Protein AF-A0A2L0LPW2-F1 (afdb_monomer_lite)

Foldseek 3Di:
DFAKDWKDWLVVLVPDDLAWWKKFKWAFQDPVDDWGFDQDADPVPGGRDIPRTQTAAMDTDQDNRRGPSNQSVCLVVCNHQVVSSVCVVVVGGMIMMITHDNPHHVVVVVVLVVDDCRHNVSPPDNVVVVVVVVVVVVVVVVDDPVVVVVVVVVVVVPPDD

Structure (mmCIF, N/CA/C/O backbone):
data_AF-A0A2L0LPW2-F1
#
_entry.id   AF-A0A2L0LPW2-F1
#
loop_
_atom_site.group_PDB
_atom_site.id
_atom_site.type_symbol
_atom_site.label_atom_id
_atom_site.label_alt_id
_atom_site.label_comp_id
_atom_site.label_asym_id
_atom_site.label_entity_id
_atom_site.label_seq_id
_atom_site.pdbx_PDB_ins_code
_atom_site.Cartn_x
_atom_site.Cartn_y
_atom_site.Cartn_z
_atom_site.occupancy
_atom_site.B_iso_or_equiv
_atom_site.auth_seq_id
_atom_site.auth_comp_id
_atom_site.auth_asym_id
_atom_site.auth_atom_id
_atom_site.pdbx_PDB_model_num
ATOM 1 N N . MET A 1 1 ? 7.879 -16.880 -3.280 1.00 70.44 1 MET A N 1
ATOM 2 C CA . MET A 1 1 ? 6.710 -16.706 -2.389 1.00 70.44 1 MET A CA 1
ATOM 3 C C . MET A 1 1 ? 6.851 -15.370 -1.674 1.00 70.44 1 MET A C 1
ATOM 5 O O . MET A 1 1 ? 7.952 -15.057 -1.237 1.00 70.44 1 MET A O 1
ATOM 9 N N . ILE A 1 2 ? 5.792 -14.558 -1.634 1.00 82.94 2 ILE A N 1
ATOM 10 C CA . ILE A 1 2 ? 5.823 -13.230 -1.000 1.00 82.94 2 ILE A CA 1
ATOM 11 C C . ILE A 1 2 ? 5.775 -13.394 0.519 1.00 82.94 2 ILE A C 1
ATOM 13 O O . ILE A 1 2 ? 4.997 -14.202 1.017 1.00 82.94 2 ILE A O 1
ATOM 17 N N . THR A 1 3 ? 6.569 -12.603 1.239 1.00 89.00 3 THR A N 1
ATOM 18 C CA . THR A 1 3 ? 6.513 -12.502 2.702 1.00 89.00 3 THR A CA 1
ATOM 19 C C . THR A 1 3 ? 6.165 -11.072 3.084 1.00 89.00 3 THR A C 1
ATOM 21 O O . THR A 1 3 ? 6.923 -10.149 2.777 1.00 89.00 3 THR A O 1
ATOM 24 N N . TRP A 1 4 ? 5.026 -10.888 3.748 1.00 92.25 4 TRP A N 1
ATOM 25 C CA . TRP A 1 4 ? 4.559 -9.571 4.168 1.00 92.25 4 TRP A CA 1
ATOM 26 C C . TRP A 1 4 ? 5.167 -9.151 5.505 1.00 92.25 4 TRP A C 1
ATOM 28 O O . TRP A 1 4 ? 5.355 -9.958 6.418 1.00 92.25 4 TRP A O 1
ATOM 38 N N . THR A 1 5 ? 5.455 -7.857 5.635 1.00 95.12 5 THR A N 1
ATOM 39 C CA . THR A 1 5 ? 5.728 -7.247 6.937 1.00 95.12 5 THR A CA 1
ATOM 40 C C . THR A 1 5 ? 4.475 -7.276 7.811 1.00 95.12 5 THR A C 1
ATOM 42 O O . THR A 1 5 ? 3.370 -7.159 7.275 1.00 95.12 5 THR A O 1
ATOM 45 N N . PRO A 1 6 ? 4.621 -7.287 9.148 1.00 95.75 6 PRO A N 1
ATOM 46 C CA . PRO A 1 6 ? 3.503 -7.046 10.050 1.00 95.75 6 PRO A CA 1
ATOM 47 C C . PRO A 1 6 ? 2.736 -5.764 9.683 1.00 95.75 6 PRO A C 1
ATOM 49 O O . PRO A 1 6 ? 3.364 -4.786 9.259 1.00 95.75 6 PRO A O 1
ATOM 52 N N . PRO A 1 7 ? 1.403 -5.737 9.855 1.00 96.81 7 PRO A N 1
ATOM 53 C CA . PRO A 1 7 ? 0.603 -4.545 9.612 1.00 96.81 7 PRO A CA 1
ATOM 54 C C . PRO A 1 7 ? 1.039 -3.415 10.546 1.00 96.81 7 PRO A C 1
ATOM 56 O O . PRO A 1 7 ? 1.227 -3.610 11.747 1.00 96.81 7 PRO A O 1
ATOM 59 N N . GLN A 1 8 ? 1.205 -2.220 9.988 1.00 97.44 8 GLN A N 1
ATOM 60 C CA . GLN A 1 8 ? 1.598 -1.018 10.723 1.00 97.44 8 GLN A CA 1
ATOM 61 C C . GLN A 1 8 ? 0.636 0.127 10.399 1.00 97.44 8 GLN A C 1
ATOM 63 O O . GLN A 1 8 ? 0.183 0.222 9.258 1.00 97.44 8 GLN A O 1
ATOM 68 N N . PRO A 1 9 ? 0.325 1.031 11.342 1.00 97.31 9 PRO A N 1
ATOM 69 C CA . PRO A 1 9 ? -0.442 2.234 11.029 1.00 97.31 9 PRO A CA 1
ATOM 70 C C . PRO A 1 9 ? 0.222 3.046 9.909 1.00 97.31 9 PRO A C 1
ATOM 72 O O . PRO A 1 9 ? 1.444 3.190 9.886 1.00 97.31 9 PRO A O 1
ATOM 75 N N . LEU A 1 10 ? -0.555 3.647 9.003 1.00 97.44 10 LEU A N 1
ATOM 76 C CA . LEU A 1 10 ? -0.002 4.465 7.908 1.00 97.44 10 LEU A CA 1
ATOM 77 C C . LEU A 1 10 ? 0.816 5.667 8.417 1.00 97.44 10 LEU A C 1
ATOM 79 O O . LEU A 1 10 ? 1.761 6.115 7.766 1.00 97.44 10 LEU A O 1
ATOM 83 N N . THR A 1 11 ? 0.495 6.171 9.607 1.00 96.81 11 THR A N 1
ATOM 84 C CA . THR A 1 11 ? 1.265 7.213 10.303 1.00 96.81 11 THR A CA 1
ATOM 85 C C . THR A 1 11 ? 2.679 6.753 10.673 1.00 96.81 11 THR A C 1
ATOM 87 O O . THR A 1 11 ? 3.606 7.562 10.683 1.00 96.81 11 THR A O 1
ATOM 90 N N . ALA A 1 12 ? 2.883 5.449 10.864 1.00 97.38 12 ALA A N 1
ATOM 91 C CA . ALA A 1 12 ? 4.173 4.829 11.138 1.00 97.38 12 ALA A CA 1
ATOM 92 C C . ALA A 1 12 ? 4.986 4.527 9.863 1.00 97.38 12 ALA A C 1
ATOM 94 O O . ALA A 1 12 ? 5.907 3.724 9.899 1.00 97.38 12 ALA A O 1
ATOM 95 N N . TYR A 1 13 ? 4.711 5.186 8.727 1.00 96.81 13 TYR A N 1
ATOM 96 C CA . TYR A 1 13 ? 5.397 4.937 7.443 1.00 96.81 13 TYR A CA 1
ATOM 97 C C . TYR A 1 13 ? 6.936 4.961 7.505 1.00 96.81 13 TYR A C 1
ATOM 99 O O . TYR A 1 13 ? 7.600 4.408 6.630 1.00 96.81 13 TYR A O 1
ATOM 107 N N . HIS A 1 14 ? 7.518 5.640 8.494 1.00 96.81 14 HIS A N 1
ATOM 108 C CA . HIS A 1 14 ? 8.962 5.736 8.685 1.00 96.81 14 HIS A CA 1
ATOM 109 C C . HIS A 1 14 ? 9.610 4.395 9.071 1.00 96.81 14 HIS A C 1
ATOM 111 O O . HIS A 1 14 ? 10.810 4.238 8.844 1.00 96.81 14 HIS A O 1
ATOM 117 N N . THR A 1 15 ? 8.839 3.428 9.581 1.00 96.31 15 THR A N 1
ATOM 118 C CA . THR A 1 15 ? 9.317 2.077 9.920 1.00 96.31 15 THR A CA 1
ATOM 119 C C . THR A 1 15 ? 9.539 1.198 8.685 1.00 96.31 15 THR A C 1
ATOM 121 O O . THR A 1 15 ? 10.365 0.292 8.722 1.00 96.31 15 THR A O 1
ATOM 124 N N . ALA A 1 16 ? 8.882 1.494 7.556 1.00 96.06 16 ALA A N 1
ATOM 125 C CA . ALA A 1 16 ? 9.092 0.783 6.292 1.00 96.06 16 ALA A CA 1
ATOM 126 C C . ALA A 1 16 ? 10.521 0.980 5.763 1.00 96.06 16 ALA A C 1
ATOM 128 O O . ALA A 1 16 ? 11.131 2.007 6.038 1.00 96.06 16 ALA A O 1
ATOM 129 N N . PHE A 1 17 ? 11.068 0.083 4.944 1.00 94.12 17 PHE A N 1
ATOM 130 C CA . PHE A 1 17 ? 12.405 0.267 4.367 1.00 94.12 17 PHE A CA 1
ATOM 131 C C . PHE A 1 17 ? 12.404 1.169 3.122 1.00 94.12 17 PHE A C 1
ATOM 133 O O . PHE A 1 17 ? 11.435 1.248 2.358 1.00 94.12 17 PHE A O 1
ATOM 140 N N . ARG A 1 18 ? 13.529 1.863 2.897 1.00 93.62 18 ARG A N 1
ATOM 141 C CA . ARG A 1 18 ? 13.820 2.573 1.638 1.00 93.62 18 ARG A CA 1
ATOM 142 C C . ARG A 1 18 ? 14.357 1.580 0.608 1.00 93.62 18 ARG A C 1
ATOM 144 O O . ARG A 1 18 ? 15.522 1.621 0.245 1.00 93.62 18 ARG A O 1
ATOM 151 N N . GLN A 1 19 ? 13.513 0.643 0.202 1.00 91.31 19 GLN A N 1
ATOM 152 C CA . GLN A 1 19 ? 13.863 -0.397 -0.762 1.00 91.31 19 GLN A CA 1
ATOM 153 C C . GLN A 1 19 ? 12.782 -0.538 -1.828 1.00 91.31 19 GLN A C 1
ATOM 155 O O . GLN A 1 19 ? 11.650 -0.075 -1.636 1.00 91.31 19 GLN A O 1
ATOM 160 N N . LYS A 1 20 ? 13.141 -1.184 -2.943 1.00 89.06 20 LYS A N 1
ATOM 161 C CA . LYS A 1 20 ? 12.165 -1.612 -3.944 1.00 89.06 20 LYS A CA 1
ATOM 162 C C . LYS A 1 20 ? 11.214 -2.642 -3.344 1.00 89.06 20 LYS A C 1
ATOM 164 O O . LYS A 1 20 ? 11.597 -3.407 -2.457 1.00 89.06 20 LYS A O 1
ATOM 169 N N . GLY A 1 21 ? 9.982 -2.649 -3.829 1.00 89.81 21 GLY A N 1
ATOM 170 C CA . GLY A 1 21 ? 8.988 -3.603 -3.367 1.00 89.81 21 GLY A CA 1
ATOM 171 C C . GLY A 1 21 ? 7.561 -3.194 -3.683 1.00 89.81 21 GLY A C 1
ATOM 172 O O . GLY A 1 21 ? 7.309 -2.170 -4.328 1.00 89.81 21 GLY A O 1
ATOM 173 N N . VAL A 1 22 ? 6.641 -3.997 -3.168 1.00 89.69 22 VAL A N 1
ATOM 174 C CA . VAL A 1 22 ? 5.195 -3.788 -3.223 1.00 89.69 22 VAL A CA 1
ATOM 175 C C . VAL A 1 22 ? 4.682 -3.443 -1.832 1.00 89.69 22 VAL A C 1
ATOM 177 O O . VAL A 1 22 ? 5.213 -3.902 -0.819 1.00 89.69 22 VAL A O 1
ATOM 180 N N . TYR A 1 23 ? 3.658 -2.605 -1.768 1.00 92.75 23 TYR A N 1
ATOM 181 C CA . TYR A 1 23 ? 2.977 -2.275 -0.530 1.00 92.75 23 TYR A CA 1
ATOM 182 C C . TYR A 1 23 ? 1.474 -2.215 -0.740 1.00 92.75 23 TYR A C 1
ATOM 184 O O . TYR A 1 23 ? 0.987 -1.846 -1.810 1.00 92.75 23 TYR A O 1
ATOM 192 N N . ILE A 1 24 ? 0.745 -2.544 0.318 1.00 93.69 24 ILE A N 1
ATOM 193 C CA . ILE A 1 24 ? -0.709 -2.494 0.351 1.00 93.69 24 ILE A CA 1
ATOM 194 C C . ILE A 1 24 ? -1.120 -1.574 1.491 1.00 93.69 24 ILE A C 1
ATOM 196 O O . ILE A 1 24 ? -0.617 -1.704 2.604 1.00 93.69 24 ILE A O 1
ATOM 200 N N . ILE A 1 25 ? -2.029 -0.644 1.206 1.00 96.25 25 ILE A N 1
ATOM 201 C CA . ILE A 1 25 ? -2.729 0.174 2.194 1.00 96.25 25 ILE A CA 1
ATOM 202 C C . ILE A 1 25 ? -4.144 -0.377 2.326 1.00 96.25 25 ILE A C 1
ATOM 204 O O . ILE A 1 25 ? -4.845 -0.583 1.332 1.00 96.25 25 ILE A O 1
ATOM 208 N N . GLY A 1 26 ? -4.571 -0.597 3.560 1.00 95.25 26 GLY A N 1
ATOM 209 C CA . GLY A 1 26 ? -5.878 -1.149 3.872 1.00 95.25 26 GLY A CA 1
ATOM 210 C C . GLY A 1 26 ? -6.429 -0.631 5.188 1.00 95.25 26 GLY A C 1
ATOM 211 O O . GLY A 1 26 ? -5.839 0.229 5.844 1.00 95.25 26 GLY A O 1
ATOM 212 N N . GLY A 1 27 ? -7.584 -1.162 5.557 1.00 95.19 27 GLY A N 1
ATOM 213 C CA . GLY A 1 27 ? -8.256 -0.882 6.818 1.00 95.19 27 GLY A CA 1
ATOM 214 C C . GLY A 1 27 ? -8.733 -2.164 7.479 1.00 95.19 27 GLY A C 1
ATOM 215 O O . GLY A 1 27 ? -8.328 -3.265 7.110 1.00 95.19 27 GLY A O 1
ATOM 216 N N . ARG A 1 28 ? -9.618 -2.010 8.457 1.00 93.81 28 ARG A N 1
ATOM 217 C CA . ARG A 1 28 ? -10.275 -3.138 9.120 1.00 93.81 28 ARG A CA 1
ATOM 218 C C . ARG A 1 28 ? -11.410 -3.671 8.252 1.00 93.81 28 ARG A C 1
ATOM 220 O O . ARG A 1 28 ? -12.187 -2.879 7.719 1.00 93.81 28 ARG A O 1
ATOM 227 N N . TYR A 1 29 ? -11.522 -4.991 8.138 1.00 87.94 29 TYR A N 1
ATOM 228 C CA . TYR A 1 29 ? -12.709 -5.621 7.557 1.00 87.94 29 TYR A CA 1
ATOM 229 C C . TYR A 1 29 ? -13.897 -5.525 8.529 1.00 87.94 29 TYR A C 1
ATOM 231 O O . TYR A 1 29 ? -14.957 -5.019 8.171 1.00 87.94 29 TYR A O 1
ATOM 239 N N . ASN A 1 30 ? -13.677 -5.922 9.783 1.00 90.69 30 ASN A N 1
ATOM 240 C CA . ASN A 1 30 ? -14.577 -5.767 10.918 1.00 90.69 30 ASN A CA 1
ATOM 241 C C . ASN A 1 30 ? -14.034 -4.679 11.860 1.00 90.69 30 ASN A C 1
ATOM 243 O O . ASN A 1 30 ? -12.936 -4.806 12.409 1.00 90.69 30 ASN A O 1
ATOM 247 N N . LEU A 1 31 ? -14.813 -3.611 12.060 1.00 88.31 31 LEU A N 1
ATOM 248 C CA . LEU A 1 31 ? -14.421 -2.442 12.857 1.00 88.31 31 LEU A CA 1
ATOM 249 C C . LEU A 1 31 ? -14.163 -2.767 14.338 1.00 88.31 31 LEU A C 1
ATOM 251 O O . LEU A 1 31 ? -13.360 -2.075 14.970 1.00 88.31 31 LEU A O 1
ATOM 255 N N . ASN A 1 32 ? -14.786 -3.832 14.851 1.00 91.69 32 ASN A N 1
ATOM 256 C CA . ASN A 1 32 ? -14.688 -4.267 16.247 1.00 91.69 32 ASN A CA 1
ATOM 257 C C . ASN A 1 32 ? -13.434 -5.102 16.536 1.00 91.69 32 ASN A C 1
ATOM 259 O O . ASN A 1 32 ? -13.126 -5.362 17.695 1.00 91.69 32 ASN A O 1
ATOM 263 N N . LEU A 1 33 ? -12.713 -5.529 15.498 1.00 90.94 33 LEU A N 1
ATOM 264 C CA . LEU A 1 33 ? -11.496 -6.321 15.628 1.00 90.94 33 LEU A CA 1
ATOM 265 C C . LEU A 1 33 ? -10.271 -5.482 15.245 1.00 90.94 33 LEU A C 1
ATOM 267 O O . LEU A 1 33 ? -10.335 -4.574 14.410 1.00 90.94 33 LEU A O 1
ATOM 271 N N . SER A 1 34 ? -9.130 -5.793 15.851 1.00 91.88 34 SER A N 1
ATOM 272 C CA . SER A 1 34 ? -7.842 -5.217 15.455 1.00 91.88 34 SER A CA 1
ATOM 273 C C . SER A 1 34 ? -7.319 -5.889 14.187 1.00 91.88 34 SER A C 1
ATOM 275 O O . SER A 1 34 ? -7.719 -7.001 13.861 1.00 91.88 34 SER A O 1
ATOM 277 N N . VAL A 1 35 ? -6.436 -5.201 13.462 1.00 93.50 35 VAL A N 1
ATOM 278 C CA . VAL A 1 35 ? -5.631 -5.834 12.410 1.00 93.50 35 VAL A CA 1
ATOM 279 C C . VAL A 1 35 ? -4.417 -6.452 13.093 1.00 93.50 35 VAL A C 1
ATOM 281 O O . VAL A 1 35 ? -3.677 -5.732 13.767 1.00 93.50 35 VAL A O 1
ATOM 284 N N . THR A 1 36 ? -4.216 -7.757 12.938 1.00 93.25 36 THR A N 1
ATOM 285 C CA . THR A 1 36 ? -3.104 -8.490 13.560 1.00 93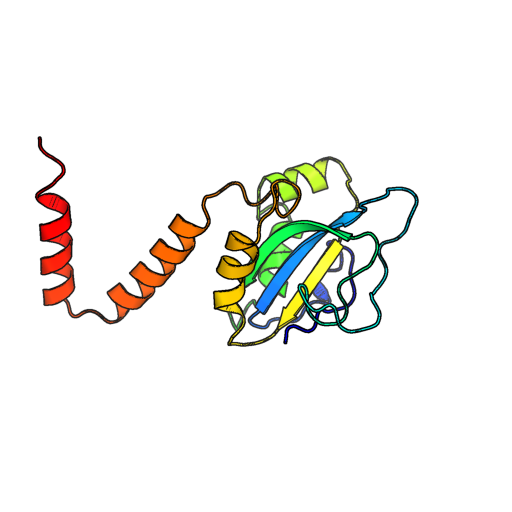.25 36 THR A CA 1
ATOM 286 C C . THR A 1 36 ? -2.196 -9.106 12.501 1.00 93.25 36 THR A C 1
ATOM 288 O O . THR A 1 36 ? -2.648 -9.371 11.386 1.00 93.25 36 THR A O 1
ATOM 291 N N . PRO A 1 37 ? -0.901 -9.308 12.802 1.00 90.69 37 PRO A N 1
ATOM 292 C CA . PRO A 1 37 ? -0.043 -10.111 11.941 1.00 90.69 37 PRO A CA 1
ATOM 293 C C . PRO A 1 37 ? -0.660 -11.502 11.776 1.00 90.69 37 PRO A C 1
ATOM 295 O O . PRO A 1 37 ? -1.051 -12.102 12.775 1.00 90.69 37 PRO A O 1
ATOM 298 N N . GLY A 1 38 ? -0.745 -11.997 10.544 1.00 85.88 38 GLY A N 1
ATOM 299 C CA . GLY A 1 38 ? -1.095 -13.395 10.321 1.00 85.88 38 GLY A CA 1
ATOM 300 C C . GLY A 1 38 ? 0.102 -14.292 10.605 1.00 85.88 38 GLY A C 1
ATOM 301 O O . GLY A 1 38 ? 1.255 -13.873 10.454 1.00 85.88 38 GLY A O 1
ATOM 302 N N . PHE A 1 39 ? -0.175 -15.533 10.988 1.00 81.06 39 PHE A N 1
ATOM 303 C CA . PHE A 1 39 ? 0.840 -16.548 11.243 1.00 81.06 39 PHE A CA 1
ATOM 304 C C . PHE A 1 39 ? 0.643 -17.704 10.267 1.00 81.06 39 PHE A C 1
ATOM 306 O O . PHE A 1 39 ? -0.351 -18.420 10.344 1.00 81.06 39 PHE A O 1
ATOM 313 N N . GLY A 1 40 ? 1.594 -17.872 9.348 1.00 77.88 40 GLY A N 1
ATOM 314 C CA . GLY A 1 40 ? 1.615 -18.994 8.414 1.00 77.88 40 GLY A CA 1
ATOM 315 C C . GLY A 1 40 ? 1.594 -18.599 6.943 1.00 77.88 40 GLY A C 1
ATOM 316 O O . GLY A 1 40 ? 1.671 -17.421 6.570 1.00 77.88 40 GLY A O 1
ATOM 317 N N . ASP A 1 41 ? 1.518 -19.638 6.121 1.00 78.38 41 ASP A N 1
ATOM 318 C CA . ASP A 1 41 ? 1.527 -19.550 4.670 1.00 78.38 41 ASP A CA 1
ATOM 319 C C . ASP A 1 41 ? 0.076 -19.505 4.176 1.00 78.38 41 ASP A C 1
ATOM 321 O O . ASP A 1 41 ? -0.760 -20.312 4.578 1.00 78.38 41 ASP A O 1
ATOM 325 N N . ASN A 1 42 ? -0.233 -18.534 3.319 1.00 76.44 42 ASN A N 1
ATOM 326 C CA . ASN A 1 42 ? -1.475 -18.495 2.562 1.00 76.44 42 ASN A CA 1
ATOM 327 C C . ASN A 1 42 ? -1.149 -18.795 1.098 1.00 76.44 42 ASN A C 1
ATOM 329 O O . ASN A 1 42 ? -0.381 -18.056 0.478 1.00 76.44 42 ASN A O 1
ATOM 333 N N . ASP A 1 43 ? -1.750 -19.845 0.541 1.00 69.50 43 ASP A N 1
ATOM 334 C CA . ASP A 1 43 ? -1.443 -20.319 -0.816 1.00 69.50 43 ASP A CA 1
ATOM 335 C C . ASP A 1 43 ? -1.683 -19.260 -1.903 1.00 69.50 43 ASP A C 1
ATOM 337 O O . ASP A 1 43 ? -1.016 -19.261 -2.937 1.00 69.50 43 ASP A O 1
ATOM 341 N N . TYR A 1 44 ? -2.591 -18.314 -1.656 1.00 68.31 44 TYR A N 1
ATOM 342 C CA . TYR A 1 44 ? -2.943 -17.257 -2.604 1.00 68.31 44 TYR A CA 1
ATOM 343 C C . TYR A 1 44 ? -2.221 -15.937 -2.328 1.00 68.31 44 TYR A C 1
ATOM 345 O O . TYR A 1 44 ? -1.900 -15.193 -3.253 1.00 68.31 44 TYR A O 1
ATOM 353 N N . LEU A 1 45 ? -1.984 -15.617 -1.055 1.00 76.50 45 LEU A N 1
ATOM 354 C CA . LEU A 1 45 ? -1.539 -14.288 -0.624 1.00 76.50 45 LEU A CA 1
ATOM 355 C C . LEU A 1 45 ? -0.089 -14.265 -0.129 1.00 76.50 45 LEU A C 1
ATOM 357 O O . LEU A 1 45 ? 0.474 -13.186 0.047 1.00 76.50 45 LEU A O 1
ATOM 361 N N . GLY A 1 46 ? 0.542 -15.424 0.050 1.00 82.31 46 GLY A N 1
ATOM 362 C CA . GLY A 1 46 ? 1.891 -15.561 0.588 1.00 82.31 46 GLY A CA 1
ATOM 363 C C . GLY A 1 46 ? 1.926 -15.632 2.115 1.00 82.31 46 GLY A C 1
ATOM 364 O O . GLY A 1 46 ? 0.924 -15.884 2.780 1.00 82.31 46 GLY A O 1
ATOM 365 N N . ARG A 1 47 ? 3.110 -15.430 2.689 1.00 88.06 47 ARG A N 1
ATOM 366 C CA . ARG A 1 47 ? 3.349 -15.577 4.128 1.00 88.06 47 ARG A CA 1
ATOM 367 C C . ARG A 1 47 ? 2.956 -14.333 4.903 1.00 88.06 47 ARG A C 1
ATOM 369 O O . ARG A 1 47 ? 3.242 -13.216 4.464 1.00 88.06 47 ARG A O 1
ATOM 376 N N . ASN A 1 48 ? 2.416 -14.540 6.101 1.00 91.31 48 ASN A N 1
ATOM 377 C CA . ASN A 1 48 ? 2.092 -13.490 7.072 1.00 91.31 48 ASN A CA 1
ATOM 378 C C . ASN A 1 48 ? 1.051 -12.474 6.574 1.00 91.31 48 ASN A C 1
ATOM 380 O O . ASN A 1 48 ? 1.098 -11.297 6.944 1.00 91.31 48 ASN A O 1
ATOM 384 N N . TRP A 1 49 ? 0.118 -12.901 5.717 1.00 89.94 49 TRP A N 1
ATOM 385 C CA . TRP A 1 49 ? -1.005 -12.044 5.341 1.00 89.94 49 TRP A CA 1
ATOM 386 C C . TRP A 1 49 ? -1.817 -11.659 6.593 1.00 89.94 49 TRP A C 1
ATOM 388 O O . TRP A 1 49 ? -2.166 -12.556 7.354 1.00 89.94 49 TRP A O 1
ATOM 398 N N . PRO A 1 50 ? -2.122 -10.372 6.845 1.00 92.06 50 PRO A N 1
ATOM 399 C CA . PRO A 1 50 ? -2.746 -9.972 8.104 1.00 92.06 50 PRO A CA 1
ATOM 400 C C . PRO A 1 50 ? -4.206 -10.412 8.247 1.00 92.06 50 PRO A C 1
ATOM 402 O O . PRO A 1 50 ? -4.985 -10.357 7.291 1.00 92.06 50 PRO A O 1
ATOM 405 N N . ASP A 1 51 ? -4.604 -10.714 9.480 1.00 91.38 51 ASP A N 1
ATOM 406 C CA . ASP A 1 51 ? -6.000 -10.981 9.820 1.00 91.38 51 ASP A CA 1
ATOM 407 C C . ASP A 1 51 ? -6.803 -9.682 9.924 1.00 91.38 51 ASP A C 1
ATOM 409 O O . ASP A 1 51 ? -6.287 -8.615 10.278 1.00 91.38 51 ASP A O 1
ATOM 413 N N . ASN A 1 52 ? -8.103 -9.774 9.625 1.00 93.00 52 ASN A N 1
ATOM 414 C CA . ASN A 1 52 ? -9.042 -8.648 9.652 1.00 93.00 52 ASN A CA 1
ATOM 415 C C . ASN A 1 52 ? -8.609 -7.443 8.781 1.00 93.00 52 ASN A C 1
ATOM 417 O O . ASN A 1 52 ? -9.026 -6.302 9.003 1.00 93.00 52 ASN A O 1
ATOM 421 N N . PHE A 1 53 ? -7.781 -7.681 7.765 1.00 92.12 53 PHE A N 1
ATOM 422 C CA . PHE A 1 53 ? -7.253 -6.645 6.888 1.00 92.12 53 PHE A CA 1
ATOM 423 C C . PHE A 1 53 ? -8.020 -6.578 5.571 1.00 92.12 53 PHE A C 1
ATOM 425 O O . PHE A 1 53 ? -8.062 -7.534 4.798 1.00 92.12 53 PHE A O 1
ATOM 432 N N . LYS A 1 54 ? -8.610 -5.414 5.297 1.00 92.12 54 LYS A N 1
ATOM 433 C CA . LYS A 1 54 ? -9.297 -5.117 4.041 1.00 92.12 54 LYS A CA 1
ATOM 434 C C . LYS A 1 54 ? -8.380 -4.287 3.135 1.00 92.12 54 LYS A C 1
ATOM 436 O O . LYS A 1 54 ? -8.153 -3.113 3.444 1.00 92.12 54 LYS A O 1
ATOM 441 N N . PRO A 1 55 ? -7.861 -4.847 2.028 1.00 91.19 55 PRO A N 1
ATOM 442 C CA . PRO A 1 55 ? -6.956 -4.126 1.141 1.00 91.19 55 PRO A CA 1
ATOM 443 C C . PRO A 1 55 ? -7.720 -3.097 0.294 1.00 91.19 55 PRO A C 1
ATOM 445 O O . PRO A 1 55 ? -8.651 -3.439 -0.435 1.00 91.19 55 PRO A O 1
ATOM 448 N N . TYR A 1 56 ? -7.308 -1.830 0.360 1.00 91.00 56 TYR A N 1
ATOM 449 C CA . TYR A 1 56 ? -7.914 -0.741 -0.417 1.00 91.00 56 TYR A CA 1
ATOM 450 C C . TYR A 1 56 ? -7.073 -0.340 -1.612 1.00 91.00 56 TYR A C 1
ATOM 452 O O . TYR A 1 56 ? -7.619 -0.043 -2.671 1.00 91.00 56 TYR A O 1
ATOM 460 N N . TYR A 1 57 ? -5.755 -0.317 -1.434 1.00 90.44 57 TYR A N 1
ATOM 461 C CA . TYR A 1 57 ? -4.826 0.163 -2.437 1.00 90.44 57 TYR A CA 1
ATOM 462 C C . TYR A 1 57 ? -3.557 -0.677 -2.454 1.00 90.44 57 TYR A C 1
ATOM 464 O O . TYR A 1 57 ? -2.969 -0.906 -1.402 1.00 90.44 57 TYR A O 1
ATOM 472 N N . VAL A 1 58 ? -3.096 -1.058 -3.638 1.00 89.75 58 VAL A N 1
ATOM 473 C CA . VAL A 1 58 ? -1.760 -1.624 -3.857 1.00 89.75 58 VAL A CA 1
ATOM 474 C C . VAL A 1 58 ? -0.923 -0.656 -4.682 1.00 89.75 58 VAL A C 1
ATOM 476 O O . VAL A 1 58 ? -1.432 0.055 -5.554 1.00 89.75 58 VAL A O 1
ATOM 479 N N . GLY A 1 59 ? 0.366 -0.585 -4.372 1.00 88.19 59 GLY A N 1
ATOM 480 C CA . GLY A 1 59 ? 1.327 0.142 -5.181 1.00 88.19 59 GLY A CA 1
ATOM 481 C C . GLY A 1 59 ? 2.720 -0.45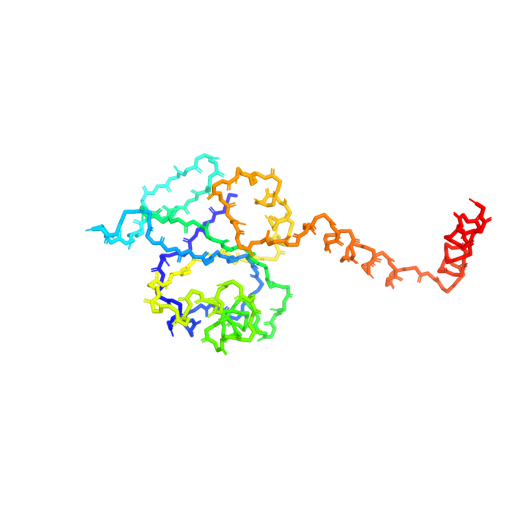7 -5.088 1.00 88.19 59 GLY A C 1
ATOM 482 O O . GLY A 1 59 ? 3.044 -1.159 -4.132 1.00 88.19 59 GLY A O 1
ATOM 483 N N . ILE A 1 60 ? 3.573 -0.120 -6.051 1.00 88.12 60 ILE A N 1
ATOM 484 C CA . ILE A 1 60 ? 5.000 -0.464 -5.996 1.00 88.12 60 ILE A CA 1
ATOM 485 C C . ILE A 1 60 ? 5.905 0.754 -5.839 1.00 88.12 60 ILE A C 1
ATOM 487 O O . ILE A 1 60 ? 5.519 1.913 -6.042 1.00 88.12 60 ILE A O 1
ATOM 491 N N . SER A 1 61 ? 7.156 0.468 -5.496 1.00 87.25 61 SER A N 1
ATOM 492 C CA . SER A 1 61 ? 8.280 1.373 -5.681 1.00 87.25 61 SER A CA 1
ATOM 493 C C . SER A 1 61 ? 9.427 0.639 -6.363 1.00 87.25 61 SER A C 1
ATOM 495 O O . SER A 1 61 ? 9.915 -0.361 -5.847 1.00 87.25 61 SER A O 1
ATOM 497 N N . GLU A 1 62 ? 9.897 1.175 -7.487 1.00 84.12 62 GLU A N 1
ATOM 498 C CA . GLU A 1 62 ? 11.118 0.718 -8.169 1.00 84.12 62 GLU A CA 1
ATOM 499 C C . GLU A 1 62 ? 12.349 1.561 -7.768 1.00 84.12 62 GLU A C 1
ATOM 501 O O . GLU A 1 62 ? 13.470 1.294 -8.195 1.00 84.12 62 GLU A O 1
ATOM 506 N N . SER A 1 63 ? 12.165 2.585 -6.926 1.00 82.38 63 SER A N 1
ATOM 507 C CA . SER A 1 63 ? 13.227 3.506 -6.506 1.00 82.38 63 SER A CA 1
ATOM 508 C C . SER A 1 63 ? 14.077 2.911 -5.383 1.00 82.38 63 SER A C 1
ATOM 510 O O . SER A 1 63 ? 13.556 2.614 -4.313 1.00 82.38 63 SER A O 1
ATOM 512 N N . LEU A 1 64 ? 15.397 2.829 -5.575 1.00 78.19 64 LEU A N 1
ATOM 513 C CA . LEU A 1 64 ? 16.337 2.443 -4.510 1.00 78.19 64 LEU A CA 1
ATOM 514 C C . LEU A 1 64 ? 16.558 3.559 -3.478 1.00 78.19 64 LEU A C 1
ATOM 516 O O . LEU A 1 64 ? 16.784 3.279 -2.309 1.00 78.19 64 LEU A O 1
ATOM 520 N N . SER A 1 65 ? 16.470 4.827 -3.890 1.00 84.56 65 SER A N 1
ATOM 521 C CA . SER A 1 65 ? 16.744 5.968 -3.008 1.00 84.56 65 SER A CA 1
ATOM 522 C C . SER A 1 65 ? 15.601 6.250 -2.031 1.00 84.56 65 SER A C 1
ATOM 524 O O . SER A 1 65 ? 15.818 6.475 -0.840 1.00 84.56 65 SER A O 1
ATOM 526 N N . SER A 1 66 ? 14.362 6.242 -2.527 1.00 88.62 66 SER A N 1
ATOM 527 C CA . SER A 1 66 ? 13.174 6.551 -1.726 1.00 88.62 66 SER A CA 1
ATOM 528 C C . SER A 1 66 ? 12.414 5.298 -1.288 1.00 88.62 66 SER A C 1
ATOM 530 O O . SER A 1 66 ? 11.899 5.255 -0.166 1.00 88.62 66 SER A O 1
ATOM 532 N N . GLY A 1 67 ? 12.374 4.272 -2.141 1.00 90.81 67 GLY A N 1
ATOM 533 C CA . GLY A 1 67 ? 11.733 2.992 -1.870 1.00 90.81 67 GLY A CA 1
ATOM 534 C C . GLY A 1 67 ? 10.249 3.070 -1.540 1.00 90.81 67 GLY A C 1
ATOM 535 O O . GLY A 1 67 ? 9.568 4.074 -1.781 1.00 90.81 67 GLY A O 1
ATOM 536 N N . VAL A 1 68 ? 9.741 1.973 -0.991 1.00 93.94 68 VAL A N 1
ATOM 537 C CA . VAL A 1 68 ? 8.380 1.859 -0.460 1.00 93.94 68 VAL A CA 1
ATOM 538 C C . VAL A 1 68 ? 8.121 2.927 0.608 1.00 93.94 68 VAL A C 1
ATOM 540 O O . VAL A 1 68 ?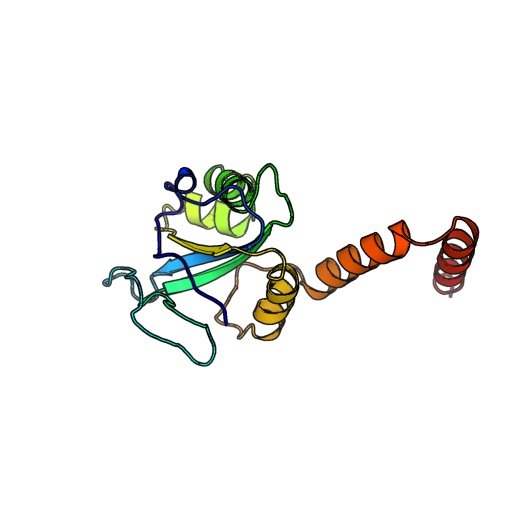 7.097 3.609 0.542 1.00 93.94 68 VAL A O 1
ATOM 543 N N . ARG A 1 69 ? 9.075 3.180 1.522 1.00 96.56 69 ARG A N 1
ATOM 544 C CA . ARG A 1 69 ? 8.973 4.256 2.531 1.00 96.56 69 ARG A CA 1
ATOM 545 C C . ARG A 1 69 ? 8.612 5.608 1.909 1.00 96.56 69 ARG A C 1
ATOM 547 O O . ARG A 1 69 ? 7.736 6.307 2.416 1.00 96.56 69 ARG A O 1
ATOM 554 N N . GLY A 1 70 ? 9.270 5.993 0.814 1.00 95.62 70 GLY A N 1
ATOM 555 C CA . GLY A 1 70 ? 9.010 7.260 0.128 1.00 95.62 70 GLY A CA 1
ATOM 556 C C . GLY A 1 70 ? 7.593 7.349 -0.439 1.00 95.62 70 GLY A C 1
ATOM 557 O O . GLY A 1 70 ? 6.946 8.393 -0.338 1.00 95.62 70 GLY A O 1
ATOM 558 N N . ARG A 1 71 ? 7.075 6.243 -0.983 1.00 94.75 71 ARG A N 1
ATOM 559 C CA . ARG A 1 71 ? 5.698 6.160 -1.488 1.00 94.75 71 ARG A CA 1
ATOM 560 C C . ARG A 1 71 ? 4.680 6.256 -0.355 1.00 94.75 71 ARG A C 1
ATOM 562 O O . ARG A 1 71 ? 3.762 7.069 -0.443 1.00 94.75 71 ARG A O 1
ATOM 569 N N . LEU A 1 72 ? 4.881 5.505 0.727 1.00 97.31 72 LEU A N 1
ATOM 570 C CA . LEU A 1 72 ? 4.036 5.564 1.923 1.00 97.31 72 LEU A CA 1
ATOM 571 C C . LEU A 1 72 ? 4.034 6.967 2.546 1.00 97.31 72 LEU A C 1
ATOM 573 O O . LEU A 1 72 ? 2.975 7.476 2.895 1.00 97.31 72 LEU A O 1
ATOM 577 N N . SER A 1 73 ? 5.188 7.641 2.586 1.00 97.25 73 SER A N 1
ATOM 578 C CA . SER A 1 73 ? 5.297 9.029 3.054 1.00 97.25 73 SER A CA 1
ATOM 579 C C . SER A 1 73 ? 4.459 10.011 2.223 1.00 97.25 73 SER A C 1
ATOM 581 O O . SER A 1 73 ? 3.869 10.945 2.764 1.00 97.25 73 SER A O 1
ATOM 583 N N . ARG A 1 74 ? 4.360 9.815 0.900 1.00 96.19 74 ARG A N 1
ATOM 584 C CA . ARG A 1 74 ? 3.476 10.641 0.058 1.00 96.19 74 ARG A CA 1
ATOM 585 C C . ARG A 1 74 ? 2.007 10.407 0.390 1.00 96.19 74 ARG A C 1
ATOM 587 O O . ARG A 1 74 ? 1.256 11.375 0.470 1.00 96.19 74 ARG A O 1
ATOM 594 N N . HIS A 1 75 ? 1.610 9.150 0.592 1.00 96.44 75 HIS A N 1
ATOM 595 C CA . HIS A 1 75 ? 0.241 8.799 0.985 1.00 96.44 75 HIS A CA 1
ATOM 596 C C . HIS A 1 75 ? -0.118 9.365 2.358 1.00 96.44 75 HIS A C 1
ATOM 598 O O . HIS A 1 75 ? -1.151 10.015 2.474 1.00 96.44 75 HIS A O 1
ATOM 604 N N . SER A 1 76 ? 0.752 9.223 3.364 1.00 95.62 76 SER A N 1
ATOM 605 C CA . SER A 1 76 ? 0.503 9.760 4.711 1.00 95.62 76 SER A CA 1
ATOM 606 C C . SER A 1 76 ? 0.357 11.286 4.725 1.00 95.62 76 SER A C 1
ATOM 608 O O . SER A 1 76 ? -0.435 11.824 5.492 1.00 95.62 76 SER A O 1
ATOM 610 N N . ARG A 1 77 ? 1.044 11.992 3.817 1.00 94.88 77 ARG A N 1
ATOM 611 C CA . ARG A 1 77 ? 0.910 13.446 3.603 1.00 94.88 77 ARG A CA 1
ATOM 612 C C . ARG A 1 77 ? -0.235 13.834 2.661 1.00 94.88 77 ARG A C 1
ATOM 614 O O . ARG A 1 77 ? -0.282 14.975 2.214 1.00 94.88 77 ARG A O 1
ATOM 621 N N . GLN A 1 78 ? -1.113 12.896 2.301 1.00 94.81 78 GLN A N 1
ATOM 622 C CA . GLN A 1 78 ? -2.236 13.095 1.376 1.00 94.81 78 GLN A CA 1
ATOM 623 C C . GLN A 1 78 ? -1.834 13.561 -0.042 1.00 94.81 78 GLN A C 1
ATOM 625 O O . GLN A 1 78 ? -2.668 14.070 -0.790 1.00 94.81 78 GLN A O 1
ATOM 630 N N . ARG A 1 79 ? -0.571 13.360 -0.443 1.00 93.06 79 ARG A N 1
ATOM 631 C CA . ARG A 1 79 ? -0.026 13.685 -1.780 1.00 93.06 79 ARG A CA 1
ATOM 632 C C . ARG A 1 79 ? 0.055 12.461 -2.705 1.00 93.06 79 ARG A C 1
ATOM 634 O O . ARG A 1 79 ? 0.715 12.508 -3.741 1.00 93.06 79 ARG A O 1
ATOM 641 N N . GLY A 1 80 ? -0.518 11.336 -2.278 1.00 89.25 80 GLY A N 1
ATOM 642 C CA . GLY A 1 80 ? -0.515 10.062 -2.992 1.00 89.25 80 GLY A CA 1
ATOM 643 C C . GLY A 1 80 ? -1.806 9.821 -3.778 1.00 89.25 80 GLY A C 1
ATOM 644 O O . GLY A 1 80 ? -2.219 10.640 -4.593 1.00 89.25 80 GLY A O 1
ATOM 645 N N . ASN A 1 81 ? -2.432 8.666 -3.556 1.00 91.06 81 ASN A N 1
ATOM 646 C CA . ASN A 1 81 ? -3.701 8.298 -4.182 1.00 91.06 81 ASN A CA 1
ATOM 647 C C . ASN A 1 81 ? -4.841 9.122 -3.558 1.00 91.06 81 ASN A C 1
ATOM 649 O O . ASN A 1 81 ? -4.955 9.199 -2.337 1.00 91.06 81 ASN A O 1
ATOM 653 N N . MET A 1 82 ? -5.703 9.708 -4.395 1.00 91.00 82 MET A N 1
ATOM 654 C CA . MET A 1 82 ? -6.787 10.586 -3.939 1.00 91.00 82 MET A CA 1
ATOM 655 C C . MET A 1 82 ? -7.799 9.891 -3.019 1.00 91.00 82 MET A C 1
ATOM 657 O O . MET A 1 82 ? -8.288 10.524 -2.089 1.00 91.00 82 MET A O 1
ATOM 661 N N . LYS A 1 83 ? -8.115 8.609 -3.237 1.00 92.38 83 LYS A N 1
ATOM 662 C CA . LYS A 1 83 ? -9.028 7.847 -2.370 1.00 92.38 83 LYS A CA 1
ATOM 663 C C . LYS A 1 83 ? -8.410 7.575 -1.009 1.00 92.38 83 LYS A C 1
ATOM 665 O O . LYS A 1 83 ? -9.072 7.791 -0.001 1.00 92.38 83 LYS A O 1
ATOM 670 N N . ILE A 1 84 ? -7.123 7.234 -0.967 1.00 94.62 84 ILE A N 1
ATOM 671 C CA . ILE A 1 84 ? -6.389 7.140 0.300 1.00 94.62 84 ILE A CA 1
ATOM 672 C C . ILE A 1 84 ? -6.402 8.491 1.022 1.00 94.62 84 ILE A C 1
ATOM 674 O O . ILE A 1 84 ? -6.729 8.544 2.205 1.00 94.62 84 ILE A O 1
ATOM 678 N N . SER A 1 85 ? -6.168 9.600 0.314 1.00 95.31 85 SER A N 1
ATOM 679 C CA . SER A 1 85 ? -6.300 10.942 0.895 1.00 95.31 85 SER A CA 1
ATOM 680 C C . SER A 1 85 ? -7.710 11.218 1.436 1.00 95.31 85 SER A C 1
ATOM 682 O O . SER A 1 85 ? -7.841 11.803 2.509 1.00 95.31 85 SER A O 1
ATOM 684 N N . GLN A 1 86 ? -8.769 10.786 0.741 1.00 94.69 86 GLN A N 1
ATOM 685 C CA . GLN A 1 86 ? -10.154 10.909 1.214 1.00 94.69 86 GLN A CA 1
ATOM 686 C C . GLN A 1 86 ? -10.394 10.109 2.501 1.00 94.69 86 GLN A C 1
ATOM 688 O O . GLN A 1 86 ? -10.999 10.645 3.425 1.00 94.69 86 GLN A O 1
ATOM 693 N N . ARG A 1 87 ? -9.890 8.874 2.597 1.00 95.25 87 ARG A N 1
ATOM 694 C CA . ARG A 1 87 ? -9.998 8.049 3.814 1.00 95.25 87 ARG A CA 1
ATOM 695 C C . ARG A 1 87 ? -9.275 8.673 5.003 1.00 95.25 87 ARG A C 1
ATOM 697 O O . ARG A 1 87 ? -9.838 8.731 6.091 1.00 95.25 87 ARG A O 1
ATOM 704 N N . ILE A 1 88 ? -8.075 9.221 4.784 1.00 95.88 88 ILE A N 1
ATOM 705 C CA . ILE A 1 88 ? -7.336 9.949 5.830 1.00 95.88 88 ILE A CA 1
ATOM 706 C C . ILE A 1 88 ? -8.164 11.139 6.333 1.00 95.88 88 ILE A C 1
ATOM 708 O O . ILE A 1 88 ? -8.282 11.331 7.537 1.00 95.88 88 ILE A O 1
ATOM 712 N N . ARG A 1 89 ? -8.783 11.919 5.435 1.00 95.50 89 ARG A N 1
ATOM 713 C CA . ARG A 1 89 ? -9.634 13.065 5.820 1.00 95.50 89 ARG A CA 1
ATOM 714 C C . ARG A 1 89 ? -10.897 12.660 6.582 1.00 95.50 89 ARG A C 1
ATOM 716 O O . ARG A 1 89 ? -11.414 13.464 7.345 1.00 95.50 89 ARG A O 1
ATOM 723 N N . LYS A 1 90 ? -11.381 11.432 6.388 1.00 95.56 90 LYS A N 1
ATOM 724 C CA . LYS A 1 90 ? -12.492 10.842 7.150 1.00 95.56 90 LYS A CA 1
ATOM 725 C C . LYS A 1 90 ? -12.062 10.261 8.502 1.00 95.56 90 LYS A C 1
ATOM 727 O O . LYS A 1 90 ? -12.895 9.680 9.187 1.00 95.56 90 LYS A O 1
ATOM 732 N N . ASN A 1 91 ? -10.788 10.399 8.881 1.00 94.38 91 ASN A N 1
ATOM 733 C CA . ASN A 1 91 ? -10.203 9.784 10.073 1.00 94.38 91 ASN A CA 1
ATOM 734 C C . ASN A 1 91 ? -10.368 8.253 10.107 1.00 94.38 91 ASN A C 1
ATOM 736 O O . ASN A 1 91 ? -10.476 7.654 11.176 1.00 94.38 91 ASN A O 1
ATOM 740 N N . GLU A 1 92 ? -10.374 7.602 8.938 1.00 94.19 92 GLU A N 1
ATOM 741 C CA . GLU A 1 92 ? -10.377 6.141 8.882 1.00 94.19 92 GLU A CA 1
ATOM 742 C C . GLU A 1 92 ? -9.022 5.593 9.375 1.00 94.19 92 GLU A C 1
ATOM 744 O O . GLU A 1 92 ? -7.968 6.081 8.948 1.00 94.19 92 GLU A O 1
ATOM 749 N N . PRO A 1 93 ? -9.005 4.560 10.239 1.00 93.62 93 PRO A N 1
ATOM 750 C CA . PRO A 1 93 ? -7.766 3.921 10.659 1.00 93.62 93 PRO A CA 1
ATOM 751 C C . PRO A 1 93 ? -7.176 3.116 9.496 1.00 93.62 93 PRO A C 1
ATOM 753 O O . PRO A 1 93 ? -7.702 2.070 9.109 1.00 93.62 93 PRO A O 1
ATOM 756 N N . LEU A 1 94 ? -6.070 3.616 8.941 1.00 96.81 94 LEU A N 1
ATOM 757 C CA . LEU A 1 94 ? -5.363 2.992 7.825 1.00 96.81 94 LEU A CA 1
ATOM 758 C C . LEU A 1 94 ? -4.086 2.296 8.282 1.00 96.81 94 LEU A C 1
ATOM 760 O O . LEU A 1 94 ? -3.308 2.835 9.074 1.00 96.81 94 LEU A O 1
ATOM 764 N N . PHE A 1 95 ? -3.843 1.133 7.691 1.00 97.88 95 PHE A N 1
ATOM 765 C CA . PHE A 1 95 ? -2.674 0.298 7.920 1.00 97.88 95 PHE A CA 1
ATOM 766 C C . PHE A 1 95 ? -1.958 0.031 6.602 1.00 97.88 95 PHE A C 1
ATOM 768 O O . PHE A 1 95 ? -2.565 0.103 5.531 1.00 97.88 95 PHE A O 1
ATOM 775 N N . PHE A 1 96 ? -0.674 -0.299 6.678 1.00 97.56 96 PHE A N 1
ATOM 776 C CA . PHE A 1 96 ? 0.090 -0.786 5.547 1.00 97.56 96 PHE A CA 1
ATOM 777 C C . PHE A 1 96 ? 0.819 -2.088 5.868 1.00 97.56 96 PHE A C 1
ATOM 779 O O . PHE A 1 96 ? 1.229 -2.325 7.005 1.00 97.56 96 PHE A O 1
ATOM 786 N N . ILE A 1 97 ? 1.012 -2.884 4.821 1.00 95.62 97 ILE A N 1
ATOM 787 C CA . ILE A 1 97 ? 1.966 -3.991 4.751 1.00 95.62 97 ILE A CA 1
ATOM 788 C C . ILE A 1 97 ? 2.850 -3.807 3.524 1.00 95.62 97 ILE A C 1
ATOM 790 O O . ILE A 1 97 ? 2.453 -3.154 2.555 1.00 95.62 97 ILE A O 1
ATOM 794 N N . ALA A 1 98 ? 4.052 -4.366 3.562 1.00 94.44 98 ALA A N 1
ATOM 795 C CA . ALA A 1 98 ? 4.993 -4.317 2.457 1.00 94.44 98 ALA A CA 1
ATOM 796 C C . ALA A 1 98 ? 5.684 -5.665 2.260 1.00 94.44 98 ALA A C 1
ATOM 798 O O . ALA A 1 98 ? 5.826 -6.443 3.199 1.00 94.44 98 ALA A O 1
ATOM 799 N N . ALA A 1 99 ? 6.151 -5.902 1.043 1.00 91.75 99 ALA A N 1
ATOM 800 C CA . ALA A 1 99 ? 7.110 -6.942 0.721 1.00 91.75 99 ALA A CA 1
ATOM 801 C C . ALA A 1 99 ? 8.231 -6.310 -0.110 1.00 91.75 99 ALA A C 1
ATOM 803 O O . ALA A 1 99 ? 7.968 -5.524 -1.026 1.00 91.75 99 ALA A O 1
ATOM 804 N N . TYR A 1 100 ? 9.481 -6.617 0.235 1.00 90.88 100 TYR A N 1
ATOM 805 C CA . TYR A 1 100 ? 10.666 -5.992 -0.356 1.00 90.88 100 TYR A CA 1
ATOM 806 C C . TYR A 1 100 ? 11.408 -6.963 -1.268 1.00 90.88 100 TYR A C 1
ATOM 808 O O . TYR A 1 100 ? 11.442 -8.164 -1.011 1.00 90.88 100 TYR A O 1
ATOM 816 N N . GLY A 1 101 ? 12.009 -6.434 -2.330 1.00 83.88 101 GLY A N 1
ATOM 817 C CA . GLY A 1 101 ? 12.735 -7.230 -3.315 1.00 83.88 101 GLY A CA 1
ATOM 818 C C . GLY A 1 101 ? 12.751 -6.570 -4.689 1.00 83.88 101 GLY A C 1
ATOM 819 O O . GLY A 1 101 ? 11.858 -5.791 -5.031 1.00 83.88 101 GLY A O 1
ATOM 820 N N . ASN A 1 102 ? 13.782 -6.878 -5.477 1.00 69.44 102 ASN A N 1
ATOM 821 C CA . ASN A 1 102 ? 13.929 -6.360 -6.840 1.00 69.44 102 ASN A CA 1
ATOM 822 C C . ASN A 1 102 ? 12.915 -6.984 -7.812 1.00 69.44 102 ASN A C 1
ATOM 824 O O . ASN A 1 102 ? 12.446 -6.293 -8.713 1.00 69.44 102 ASN A O 1
ATOM 828 N N . ASP A 1 103 ? 12.509 -8.229 -7.561 1.00 69.56 103 ASP A N 1
ATOM 829 C CA . ASP A 1 103 ? 11.650 -9.013 -8.458 1.00 69.56 103 ASP A CA 1
ATOM 830 C C . ASP A 1 103 ? 10.153 -8.817 -8.181 1.00 69.56 103 ASP A C 1
ATOM 832 O O . ASP A 1 103 ? 9.317 -9.548 -8.701 1.00 69.56 103 ASP A O 1
ATOM 836 N N . LEU A 1 104 ? 9.790 -7.840 -7.341 1.00 65.69 104 LEU A N 1
ATOM 837 C CA . LEU A 1 104 ? 8.410 -7.646 -6.889 1.00 65.69 104 LEU A CA 1
ATOM 838 C C . LEU A 1 104 ? 7.598 -6.659 -7.745 1.00 65.69 104 LEU A C 1
ATOM 840 O O . LEU A 1 104 ? 6.392 -6.531 -7.551 1.00 65.69 104 LEU A O 1
ATOM 844 N N . ALA A 1 105 ? 8.224 -5.976 -8.708 1.00 52.94 105 ALA A N 1
ATOM 845 C CA . ALA A 1 105 ? 7.538 -5.030 -9.595 1.00 52.94 105 ALA A CA 1
ATOM 846 C C . ALA A 1 105 ? 6.449 -5.671 -10.494 1.00 52.94 105 ALA A C 1
ATOM 848 O O . ALA A 1 105 ? 5.382 -5.065 -10.615 1.00 52.94 105 ALA A O 1
ATOM 849 N N . PRO A 1 106 ? 6.625 -6.892 -11.051 1.00 56.41 106 PRO A N 1
ATOM 850 C CA . PRO A 1 106 ? 5.571 -7.582 -11.810 1.00 56.41 106 PRO A CA 1
ATOM 851 C C . PRO A 1 106 ? 4.341 -7.956 -10.971 1.00 56.41 106 PRO A C 1
ATOM 853 O O . PRO A 1 106 ? 3.268 -8.207 -11.515 1.00 56.41 106 PRO A O 1
ATOM 856 N N . TYR A 1 107 ? 4.468 -7.974 -9.641 1.00 62.56 107 TYR A N 1
ATOM 857 C CA . TYR A 1 107 ? 3.377 -8.369 -8.758 1.00 62.56 107 TYR A CA 1
ATOM 858 C C . TYR A 1 107 ? 2.327 -7.269 -8.570 1.00 62.56 107 TYR A C 1
ATOM 860 O O . TYR A 1 107 ? 1.220 -7.609 -8.169 1.00 62.56 107 TYR A O 1
ATOM 868 N N . GLU A 1 108 ? 2.608 -5.991 -8.900 1.00 55.97 108 GLU A N 1
ATOM 869 C CA . GLU A 1 108 ? 1.543 -4.966 -8.995 1.00 55.97 108 GLU A CA 1
ATOM 870 C C . GLU A 1 108 ? 0.488 -5.467 -9.983 1.00 55.97 108 GLU A C 1
ATOM 872 O O . GLU A 1 108 ? -0.623 -5.780 -9.579 1.00 55.97 108 GLU A O 1
ATOM 877 N N . ALA A 1 109 ? 0.895 -5.731 -11.228 1.00 55.75 109 ALA A N 1
ATOM 878 C CA . ALA A 1 109 ? 0.003 -6.232 -12.266 1.00 55.75 109 ALA A CA 1
ATOM 879 C C . ALA A 1 109 ? -0.690 -7.548 -11.867 1.00 55.75 109 ALA A C 1
ATOM 881 O O . ALA A 1 109 ? -1.866 -7.719 -12.166 1.00 55.75 109 ALA A O 1
ATOM 882 N N . LEU A 1 110 ? -0.016 -8.446 -11.137 1.00 62.16 110 LEU A N 1
ATOM 883 C CA . LEU A 1 110 ? -0.627 -9.683 -10.637 1.00 62.16 110 LEU A CA 1
ATOM 884 C C . LEU A 1 110 ? -1.747 -9.423 -9.610 1.00 62.16 110 LEU A C 1
ATOM 886 O O . LEU A 1 110 ? -2.842 -9.956 -9.766 1.00 62.16 110 LEU A O 1
ATOM 890 N N . PHE A 1 111 ? -1.516 -8.590 -8.587 1.00 64.31 111 PHE A N 1
ATOM 891 C CA . PHE A 1 111 ? -2.561 -8.211 -7.618 1.00 64.31 111 PHE A CA 1
ATOM 892 C C . PHE A 1 111 ? -3.693 -7.401 -8.280 1.00 64.31 111 PHE A C 1
ATOM 894 O O . PHE A 1 111 ? -4.845 -7.480 -7.860 1.00 64.31 111 PHE A O 1
ATOM 901 N N . LEU A 1 112 ? -3.346 -6.675 -9.345 1.00 57.84 112 LEU A N 1
ATOM 902 C CA . LEU A 1 112 ? -4.177 -6.059 -10.386 1.00 57.84 112 LEU A CA 1
ATOM 903 C C . LEU A 1 112 ? -5.171 -7.014 -11.036 1.00 57.84 112 LEU A C 1
ATOM 905 O O . LEU A 1 112 ? -6.383 -6.808 -11.035 1.00 57.84 112 LEU A O 1
ATOM 909 N N . CYS A 1 113 ? -4.628 -8.077 -11.609 1.00 51.19 113 CYS A N 1
ATOM 910 C CA . CYS A 1 113 ? -5.385 -9.069 -12.354 1.00 51.19 113 CYS A CA 1
ATOM 911 C C . CYS A 1 113 ? -6.193 -9.993 -11.435 1.00 51.19 113 CYS A C 1
ATOM 913 O O . CYS A 1 113 ? -7.251 -10.465 -11.831 1.00 51.19 113 CYS A O 1
ATOM 915 N N . LEU A 1 114 ? -5.731 -10.216 -10.200 1.00 53.38 114 LEU A N 1
ATOM 916 C CA . LEU A 1 114 ? -6.451 -10.974 -9.168 1.00 53.38 114 LEU A CA 1
ATOM 917 C C . LEU A 1 114 ? -7.519 -10.143 -8.437 1.00 53.38 114 LEU A C 1
ATOM 919 O O . LEU A 1 114 ? -8.149 -10.630 -7.496 1.00 53.38 114 LEU A O 1
ATOM 923 N N . LYS A 1 115 ? -7.723 -8.885 -8.845 1.00 52.44 115 LYS A N 1
ATOM 924 C CA . LYS A 1 115 ? -8.712 -7.984 -8.262 1.00 52.44 115 LYS A CA 1
ATOM 925 C C . LYS A 1 115 ? -10.117 -8.572 -8.406 1.00 52.44 115 LYS A C 1
ATOM 927 O O . LYS A 1 115 ? -10.719 -8.535 -9.472 1.00 52.44 115 LYS A O 1
ATOM 932 N N . THR A 1 116 ? -10.663 -9.058 -7.298 1.00 51.78 116 THR A N 1
ATOM 933 C CA . THR A 1 116 ? -12.115 -9.184 -7.121 1.00 51.78 116 THR A CA 1
ATOM 934 C C . THR A 1 116 ? -12.698 -7.791 -6.857 1.00 51.78 116 THR A C 1
ATOM 936 O O . THR A 1 116 ? -11.999 -6.936 -6.310 1.00 51.78 116 THR A O 1
ATOM 939 N N . ASP A 1 117 ? -13.971 -7.539 -7.185 1.00 51.00 117 ASP A N 1
ATOM 940 C CA . ASP A 1 117 ? -14.622 -6.217 -7.019 1.00 51.00 117 ASP A CA 1
ATOM 941 C C . ASP A 1 117 ? -14.530 -5.637 -5.590 1.00 51.00 117 ASP A C 1
ATOM 943 O O . ASP A 1 117 ? -14.705 -4.438 -5.361 1.00 51.00 117 ASP A O 1
ATOM 947 N N . VAL A 1 118 ? -14.222 -6.488 -4.612 1.00 55.75 118 VAL A N 1
ATOM 948 C CA . VAL A 1 118 ? -14.109 -6.168 -3.186 1.00 55.75 118 VAL A CA 1
ATOM 949 C C . VAL A 1 118 ? -12.692 -5.785 -2.740 1.00 55.75 118 VAL A C 1
ATOM 951 O O . VAL A 1 118 ? -12.537 -5.205 -1.660 1.00 55.75 118 VAL A O 1
ATOM 954 N N . GLN A 1 119 ? -11.665 -6.089 -3.537 1.00 65.44 119 GLN A N 1
ATOM 955 C CA . GLN A 1 119 ? -10.259 -5.826 -3.227 1.00 65.44 119 GLN A CA 1
ATOM 956 C C . GLN A 1 119 ? -9.717 -4.676 -4.082 1.00 65.44 119 GLN A C 1
ATOM 958 O O . GLN A 1 119 ? -10.108 -4.477 -5.228 1.00 65.44 119 GLN A O 1
ATOM 963 N N . PHE A 1 120 ? -8.819 -3.871 -3.510 1.00 76.00 120 PHE A N 1
ATOM 964 C CA . PHE A 1 120 ? -8.160 -2.764 -4.217 1.00 76.00 120 PHE A CA 1
ATOM 965 C C . PHE A 1 120 ? -9.130 -1.754 -4.867 1.00 76.00 120 PHE A C 1
ATOM 967 O O . PHE A 1 120 ? -8.872 -1.217 -5.950 1.00 76.00 120 PHE A O 1
ATOM 974 N N . SER A 1 121 ? -10.260 -1.479 -4.204 1.00 76.06 121 SER A N 1
ATOM 975 C CA . SER A 1 121 ? -11.308 -0.561 -4.684 1.00 76.06 121 SER A CA 1
ATOM 976 C C . SER A 1 121 ? -10.791 0.845 -5.001 1.00 76.06 121 SER A C 1
ATOM 978 O O . SER A 1 121 ? -11.375 1.573 -5.800 1.00 76.06 121 SER A O 1
ATOM 980 N N . ASP A 1 122 ? -9.683 1.237 -4.371 1.00 79.12 122 ASP A N 1
ATOM 981 C CA . ASP A 1 122 ? -9.105 2.569 -4.489 1.00 79.12 122 ASP A CA 1
ATOM 982 C C . ASP A 1 122 ? -8.036 2.652 -5.597 1.00 79.12 122 ASP A C 1
ATOM 984 O O . ASP A 1 122 ? -7.567 3.747 -5.936 1.00 79.12 122 ASP A O 1
ATOM 988 N N . ASN A 1 123 ? -7.676 1.525 -6.224 1.00 73.56 123 ASN A N 1
ATOM 989 C CA . ASN A 1 123 ? -6.986 1.495 -7.513 1.00 73.56 123 ASN A CA 1
ATOM 990 C C . ASN A 1 123 ? -8.027 1.721 -8.630 1.00 73.56 123 ASN A C 1
ATOM 992 O O . ASN A 1 123 ? -8.526 0.775 -9.235 1.00 73.56 123 ASN A O 1
ATOM 996 N N . ILE A 1 124 ? -8.394 2.991 -8.856 1.00 63.25 124 ILE A N 1
ATOM 997 C CA . ILE A 1 124 ? -9.420 3.414 -9.841 1.00 63.25 124 ILE A CA 1
ATOM 998 C C . ILE A 1 124 ? -8.900 3.398 -11.286 1.00 63.25 124 ILE A C 1
ATOM 1000 O O . ILE A 1 124 ? -9.677 3.327 -12.229 1.00 63.25 124 ILE A O 1
ATOM 1004 N N . ARG A 1 125 ? -7.586 3.520 -11.490 1.00 57.94 125 ARG A N 1
ATOM 1005 C CA . ARG A 1 125 ? -7.010 3.598 -12.841 1.00 57.94 125 ARG A CA 1
ATOM 1006 C C . ARG A 1 125 ? -6.764 2.195 -13.373 1.00 57.94 125 ARG A C 1
ATOM 1008 O O . ARG A 1 125 ? -6.236 1.381 -12.616 1.00 57.94 125 ARG A O 1
ATOM 1015 N N . SER A 1 126 ? -7.112 1.945 -14.638 1.00 53.62 126 SER A N 1
ATOM 1016 C CA . SER A 1 126 ? -6.828 0.663 -15.281 1.00 53.62 126 SER A CA 1
ATOM 1017 C C . SER A 1 126 ? -5.316 0.445 -15.228 1.00 53.62 126 SER A C 1
ATOM 1019 O O . SER A 1 126 ? -4.512 1.251 -15.703 1.00 53.62 126 SER A O 1
ATOM 1021 N N . GLU A 1 127 ? -4.900 -0.571 -14.487 1.00 51.44 127 GLU A N 1
ATOM 1022 C CA . GLU A 1 127 ? -3.480 -0.768 -14.243 1.00 51.44 127 GLU A CA 1
ATOM 1023 C C . GLU A 1 127 ? -2.767 -1.381 -15.441 1.00 51.44 127 GLU A C 1
ATOM 1025 O O . GLU A 1 127 ? -1.566 -1.188 -15.606 1.00 51.44 127 GLU A O 1
ATOM 1030 N N . MET A 1 128 ? -3.549 -1.989 -16.332 1.00 52.09 128 MET A N 1
ATOM 1031 C CA . MET A 1 128 ? -3.147 -2.372 -17.673 1.00 52.09 128 MET A CA 1
ATOM 1032 C C . MET A 1 128 ? -2.538 -1.179 -18.417 1.00 52.09 128 MET A C 1
ATOM 1034 O O . MET A 1 128 ? -1.395 -1.270 -18.836 1.00 52.09 128 MET A O 1
ATOM 1038 N N . GLU A 1 129 ? -3.184 -0.007 -18.437 1.00 55.25 129 GLU A N 1
ATOM 1039 C CA . GLU A 1 129 ? -2.617 1.188 -19.087 1.00 55.25 129 GLU A CA 1
ATOM 1040 C C . GLU A 1 129 ? -1.299 1.656 -18.452 1.00 55.25 129 GLU A C 1
ATOM 1042 O O . GLU A 1 129 ? -0.415 2.147 -19.149 1.00 55.25 129 GLU A O 1
ATOM 1047 N N . ARG A 1 130 ? -1.120 1.508 -17.130 1.00 61.41 130 ARG A N 1
ATOM 1048 C CA . ARG A 1 130 ? 0.146 1.870 -16.466 1.00 61.41 130 ARG A CA 1
ATOM 1049 C C . ARG A 1 130 ? 1.245 0.850 -16.696 1.00 61.41 130 ARG A C 1
ATOM 1051 O O . ARG A 1 130 ? 2.387 1.262 -16.869 1.00 61.41 130 ARG A O 1
ATOM 1058 N N . SER A 1 131 ? 0.920 -0.436 -16.639 1.00 61.22 131 SER A N 1
ATOM 1059 C CA . SER A 1 131 ? 1.866 -1.512 -16.910 1.00 61.22 131 SER A CA 1
ATOM 1060 C C . SER A 1 131 ? 2.317 -1.425 -18.365 1.00 61.22 131 SER A C 1
ATOM 1062 O O . SER A 1 131 ? 3.511 -1.297 -18.613 1.00 61.22 131 SER A O 1
ATOM 1064 N N . SER A 1 132 ? 1.374 -1.285 -19.304 1.00 55.53 132 SER A N 1
ATOM 1065 C CA . SER A 1 132 ? 1.651 -1.011 -20.715 1.00 55.53 132 SER A CA 1
ATOM 1066 C C . SER A 1 132 ? 2.478 0.254 -20.903 1.00 55.53 132 SER A C 1
ATOM 1068 O O . SER A 1 132 ? 3.452 0.215 -21.639 1.00 55.53 132 SER A O 1
ATOM 1070 N N . LYS A 1 133 ? 2.177 1.359 -20.204 1.00 67.44 133 LYS A N 1
ATOM 1071 C CA . LYS A 1 133 ? 2.984 2.584 -20.301 1.00 67.44 133 LYS A CA 1
ATOM 1072 C C . LYS A 1 133 ? 4.403 2.413 -19.747 1.00 67.44 133 LYS A C 1
ATOM 1074 O O . LYS A 1 133 ? 5.344 2.914 -20.349 1.00 67.44 133 LYS A O 1
ATOM 1079 N N . ARG A 1 134 ? 4.580 1.729 -18.613 1.00 68.94 134 ARG A N 1
ATOM 1080 C CA . ARG A 1 134 ? 5.917 1.476 -18.047 1.00 68.94 134 ARG A CA 1
ATOM 1081 C C . ARG A 1 134 ? 6.730 0.544 -18.933 1.00 68.94 134 ARG A C 1
ATOM 1083 O O . ARG A 1 134 ? 7.920 0.776 -19.110 1.00 68.94 134 ARG A O 1
ATOM 1090 N N . GLU A 1 135 ? 6.100 -0.492 -19.473 1.00 70.75 135 GLU A N 1
ATOM 1091 C CA . GLU A 1 135 ? 6.755 -1.424 -20.385 1.00 70.75 135 GLU A CA 1
ATOM 1092 C C . GLU A 1 135 ? 7.111 -0.727 -21.696 1.00 70.75 135 GLU A C 1
ATOM 1094 O O . GLU A 1 135 ? 8.248 -0.800 -22.148 1.00 70.75 135 GLU A O 1
ATOM 1099 N N . TYR A 1 136 ? 6.192 0.077 -22.227 1.00 71.00 136 TYR A N 1
ATOM 1100 C CA . TYR A 1 136 ? 6.441 0.960 -23.357 1.00 71.00 136 TYR A CA 1
ATOM 1101 C C . TYR A 1 136 ? 7.633 1.892 -23.112 1.00 71.00 136 TYR A C 1
ATOM 1103 O O . TYR A 1 136 ? 8.519 1.978 -23.954 1.00 71.00 136 TYR A O 1
ATOM 1111 N N . GLU A 1 137 ? 7.712 2.555 -21.954 1.00 76.56 137 GLU A N 1
ATOM 1112 C CA . GLU A 1 137 ? 8.844 3.423 -21.603 1.00 76.56 137 GLU A CA 1
ATOM 1113 C C . GLU A 1 137 ? 10.168 2.641 -21.505 1.00 76.56 137 GLU A C 1
ATOM 1115 O O . GLU A 1 137 ? 11.197 3.133 -21.972 1.00 76.56 137 GLU A O 1
ATOM 1120 N N . LYS A 1 138 ? 10.156 1.413 -20.962 1.00 80.00 138 LYS A N 1
ATOM 1121 C CA . LYS A 1 138 ? 11.339 0.533 -20.891 1.00 80.00 138 LYS A CA 1
ATOM 1122 C C . LYS A 1 138 ? 11.811 0.095 -22.274 1.00 80.00 138 LYS A C 1
ATOM 1124 O O . LYS A 1 138 ? 12.997 0.207 -22.575 1.00 80.00 138 LYS A O 1
ATOM 1129 N N . VAL A 1 139 ? 10.896 -0.369 -23.122 1.00 76.38 139 VAL A N 1
ATOM 1130 C CA . VAL A 1 139 ? 11.206 -0.779 -24.496 1.00 76.38 139 VAL A CA 1
ATOM 1131 C C . VAL A 1 139 ? 11.693 0.430 -25.296 1.00 76.38 139 VAL A C 1
ATOM 1133 O O . VAL A 1 139 ? 12.756 0.369 -25.909 1.00 76.38 139 VAL A O 1
ATOM 1136 N N . ARG A 1 140 ? 10.994 1.570 -25.214 1.00 75.62 140 ARG A N 1
ATOM 1137 C CA . ARG A 1 140 ? 11.361 2.810 -25.914 1.00 75.62 140 ARG A CA 1
ATOM 1138 C C . ARG A 1 140 ? 12.742 3.316 -25.500 1.00 75.62 140 ARG A C 1
ATOM 1140 O O . ARG A 1 140 ? 13.478 3.807 -26.355 1.00 75.62 140 ARG A O 1
ATOM 1147 N N . ALA A 1 141 ? 13.133 3.170 -24.233 1.00 81.06 141 ALA A N 1
ATOM 1148 C CA . ALA A 1 141 ? 14.471 3.531 -23.761 1.00 81.06 141 ALA A CA 1
ATOM 1149 C C . ALA A 1 141 ? 15.590 2.709 -24.428 1.00 81.06 141 ALA A C 1
ATOM 1151 O O . ALA A 1 141 ? 16.670 3.253 -24.648 1.00 81.06 141 ALA A O 1
ATOM 1152 N N . ASN A 1 142 ? 15.311 1.458 -24.805 1.00 82.56 142 ASN A N 1
ATOM 1153 C CA . ASN A 1 142 ? 16.262 0.556 -25.463 1.00 82.56 142 ASN A CA 1
ATOM 1154 C C . ASN A 1 142 ? 16.233 0.636 -27.000 1.00 82.56 142 ASN A C 1
ATOM 1156 O O . ASN A 1 142 ? 17.140 0.120 -27.646 1.00 82.56 142 ASN A O 1
ATOM 1160 N N . MET A 1 143 ? 15.219 1.280 -27.584 1.00 83.19 143 MET A N 1
ATOM 1161 C CA . MET A 1 143 ? 15.124 1.493 -29.030 1.00 83.19 143 MET A CA 1
ATOM 1162 C C . MET A 1 143 ? 16.127 2.539 -29.524 1.00 83.19 143 MET A C 1
ATOM 1164 O O . MET A 1 143 ? 16.321 3.593 -28.905 1.00 83.19 143 MET A O 1
ATOM 1168 N N . THR A 1 144 ? 16.682 2.286 -30.704 1.00 86.62 144 THR A N 1
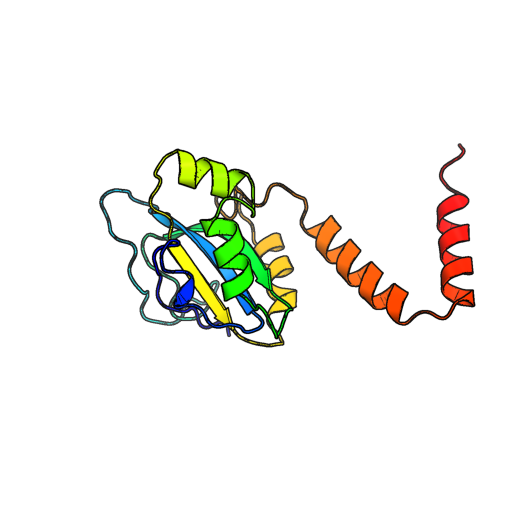ATOM 1169 C CA . THR A 1 144 ? 17.437 3.259 -31.494 1.00 86.62 144 THR A CA 1
ATOM 1170 C C . THR A 1 144 ? 16.530 4.386 -32.002 1.00 86.62 144 THR A C 1
ATOM 1172 O O . THR A 1 144 ? 15.305 4.263 -32.063 1.00 86.62 144 THR A O 1
ATOM 1175 N N . GLN A 1 145 ? 17.125 5.515 -32.402 1.00 83.12 145 GLN A N 1
ATOM 1176 C CA . GLN A 1 145 ? 16.363 6.650 -32.938 1.00 83.12 145 GLN A CA 1
ATOM 1177 C C . GLN A 1 145 ? 15.569 6.279 -34.203 1.00 83.12 145 GLN A C 1
ATOM 1179 O O . GLN A 1 145 ? 14.468 6.784 -34.405 1.00 83.12 145 GLN A O 1
ATOM 1184 N N . PHE A 1 146 ? 16.110 5.380 -35.029 1.00 83.00 146 PHE A N 1
ATOM 1185 C CA . PHE A 1 146 ? 15.443 4.885 -36.230 1.00 83.00 146 PHE A CA 1
ATOM 1186 C C . PHE A 1 146 ? 14.173 4.090 -35.892 1.00 83.00 146 PHE A C 1
ATOM 1188 O O . PHE A 1 146 ? 13.112 4.378 -36.437 1.00 83.00 146 PHE A O 1
ATOM 1195 N N . GLU A 1 147 ? 14.256 3.151 -34.946 1.00 80.62 147 GLU A N 1
ATOM 1196 C CA . GLU A 1 147 ? 13.108 2.339 -34.518 1.00 80.62 147 GLU A CA 1
ATOM 1197 C C . GLU A 1 147 ? 12.005 3.200 -33.901 1.00 80.62 147 GLU A C 1
ATOM 1199 O O . GLU A 1 147 ? 10.833 3.010 -34.212 1.00 80.62 147 GLU A O 1
ATOM 1204 N N . ARG A 1 148 ? 12.368 4.198 -33.083 1.00 80.12 148 ARG A N 1
ATOM 1205 C CA . ARG A 1 148 ? 11.392 5.140 -32.511 1.00 80.12 148 ARG A CA 1
ATOM 1206 C C . ARG A 1 148 ? 10.612 5.872 -33.600 1.00 80.12 148 ARG A C 1
ATOM 1208 O O . ARG A 1 148 ? 9.390 5.867 -33.562 1.00 80.12 148 ARG A O 1
ATOM 1215 N N . ASN A 1 149 ? 11.315 6.436 -34.585 1.00 79.81 149 ASN A N 1
ATOM 1216 C CA . ASN A 1 149 ? 10.685 7.155 -35.693 1.00 79.81 149 ASN A CA 1
ATOM 1217 C C . ASN A 1 149 ? 9.790 6.231 -36.540 1.00 79.81 149 ASN A C 1
ATOM 1219 O O . ASN A 1 149 ? 8.728 6.649 -36.983 1.00 79.81 149 ASN A O 1
ATOM 1223 N N . TYR A 1 150 ? 10.203 4.980 -36.760 1.00 78.19 150 TYR A N 1
ATOM 1224 C CA . TYR A 1 150 ? 9.413 3.997 -37.503 1.00 78.19 150 TYR A CA 1
ATOM 1225 C C . TYR A 1 150 ? 8.079 3.680 -36.806 1.00 78.19 150 TYR A C 1
ATOM 1227 O O . TYR A 1 150 ? 7.029 3.748 -37.441 1.00 78.19 150 TYR A O 1
ATOM 1235 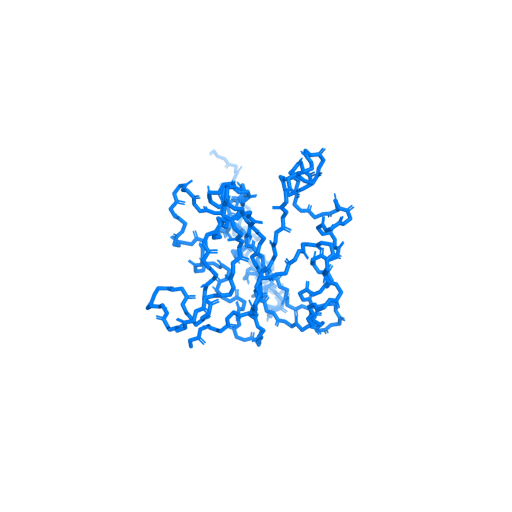N N . TYR A 1 151 ? 8.099 3.400 -35.499 1.00 74.56 151 TYR A N 1
ATOM 1236 C CA . TYR A 1 151 ? 6.876 3.100 -34.745 1.00 74.56 151 TYR A CA 1
ATOM 1237 C C . TYR A 1 151 ? 6.000 4.335 -34.488 1.00 74.56 151 TYR A C 1
ATOM 1239 O O . TYR A 1 151 ? 4.780 4.219 -34.549 1.00 74.56 151 TYR A O 1
ATOM 1247 N N . ASP A 1 152 ? 6.592 5.513 -34.262 1.00 77.44 152 ASP A N 1
ATOM 1248 C CA . ASP A 1 152 ? 5.831 6.763 -34.103 1.00 77.44 152 ASP A CA 1
ATOM 1249 C C . ASP A 1 152 ? 5.057 7.120 -35.397 1.00 77.44 152 ASP A C 1
ATOM 1251 O O . ASP A 1 152 ? 3.967 7.684 -35.323 1.00 77.44 152 ASP A O 1
ATOM 1255 N N . ASN A 1 153 ? 5.582 6.757 -36.577 1.00 72.06 153 ASN A N 1
ATOM 1256 C CA . ASN A 1 153 ? 4.895 6.950 -37.861 1.00 72.06 153 ASN A CA 1
ATOM 1257 C C . ASN A 1 153 ? 3.784 5.911 -38.105 1.00 72.06 153 ASN A C 1
ATOM 1259 O O . ASN A 1 153 ? 2.745 6.258 -38.657 1.00 72.06 153 ASN A O 1
ATOM 1263 N N . LEU A 1 154 ? 3.955 4.664 -37.649 1.00 65.06 154 LEU A N 1
ATOM 1264 C CA . LEU A 1 154 ? 2.910 3.631 -37.731 1.00 65.06 154 LEU A CA 1
ATOM 1265 C C . LEU A 1 154 ? 1.682 3.956 -36.863 1.00 65.06 154 LEU A C 1
ATOM 1267 O O . LEU A 1 154 ? 0.561 3.635 -37.249 1.00 65.06 154 LEU A O 1
ATOM 1271 N N . ASP A 1 155 ? 1.877 4.610 -35.713 1.00 56.41 155 ASP A N 1
ATOM 1272 C CA . ASP A 1 155 ? 0.782 5.064 -34.839 1.00 56.41 155 ASP A CA 1
ATOM 1273 C C . ASP A 1 155 ? -0.006 6.254 -35.432 1.00 56.41 155 ASP A C 1
ATOM 1275 O O . ASP A 1 155 ? -1.138 6.519 -35.011 1.00 56.41 155 ASP A O 1
ATOM 1279 N N . HIS A 1 156 ? 0.573 6.973 -36.402 1.00 51.59 156 HIS A N 1
ATOM 1280 C CA . HIS A 1 156 ? -0.042 8.137 -37.046 1.00 51.59 156 HIS A CA 1
ATOM 1281 C C . HIS A 1 156 ? -0.955 7.776 -38.230 1.00 51.59 156 HIS A C 1
ATOM 1283 O O . 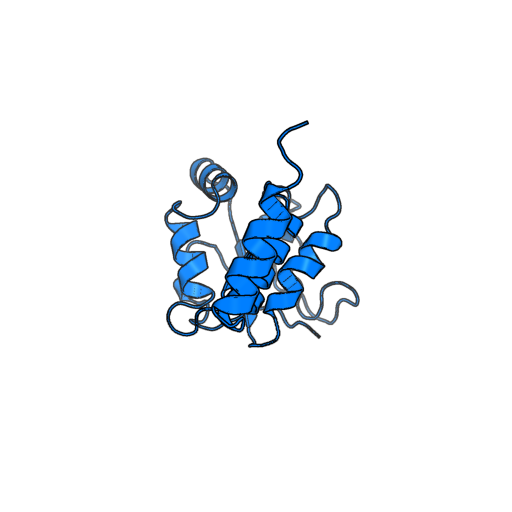HIS A 1 156 ? -1.920 8.496 -38.476 1.00 51.59 156 HIS A O 1
ATOM 1289 N N . ASP A 1 157 ? -0.729 6.639 -38.894 1.00 50.38 157 ASP A N 1
ATOM 1290 C CA . ASP A 1 157 ? -1.471 6.219 -40.098 1.00 50.38 157 ASP A CA 1
ATOM 1291 C C . ASP A 1 157 ? -2.887 5.656 -39.820 1.00 50.38 157 ASP A C 1
ATOM 1293 O O . ASP A 1 157 ? -3.571 5.203 -40.736 1.00 50.38 157 ASP A O 1
ATOM 1297 N N . GLY A 1 158 ? -3.362 5.679 -38.567 1.00 51.28 158 GLY A N 1
ATOM 1298 C CA . GLY A 1 158 ? -4.636 5.062 -38.160 1.00 51.28 158 GLY A CA 1
ATOM 1299 C C . GLY A 1 158 ? -5.648 5.967 -37.449 1.00 51.28 158 GLY A C 1
ATOM 1300 O O . GLY A 1 158 ? -6.603 5.444 -36.876 1.00 51.28 158 GLY A O 1
ATOM 1301 N N . ARG A 1 159 ? -5.452 7.295 -37.408 1.00 47.12 159 ARG A N 1
ATOM 1302 C CA . ARG A 1 159 ? -6.376 8.234 -36.725 1.00 47.12 159 ARG A CA 1
ATOM 1303 C C . ARG A 1 159 ? -6.910 9.382 -37.578 1.00 47.12 159 ARG A C 1
ATOM 1305 O O . ARG A 1 159 ? -7.465 10.316 -37.012 1.00 47.12 159 ARG A O 1
ATOM 1312 N N . ASP A 1 160 ? -6.825 9.270 -38.896 1.00 44.25 160 ASP A N 1
ATOM 1313 C CA . ASP A 1 160 ? -7.588 10.109 -39.819 1.00 44.25 160 ASP A CA 1
ATOM 1314 C C . ASP A 1 160 ? -8.429 9.189 -40.723 1.00 44.25 160 ASP A C 1
ATOM 1316 O O . ASP A 1 160 ? -7.949 8.679 -41.734 1.00 44.25 160 ASP A O 1
ATOM 1320 N N . GLY A 1 161 ? -9.674 8.921 -40.307 1.00 38.69 161 GLY A N 1
ATOM 1321 C CA . GLY A 1 161 ? -10.643 8.082 -41.026 1.00 38.69 161 GLY A CA 1
ATOM 1322 C C . GLY A 1 161 ? -11.890 7.779 -40.212 1.00 38.69 161 GLY A C 1
ATOM 1323 O O . GLY A 1 161 ? -11.867 6.765 -39.483 1.00 38.69 161 GLY A O 1
#

Secondary structure (DSSP, 8-state):
--BPPPPEEGGGGGGS-SSSEEEEEEEESSTTS--B---SEETTTEETPPBTEEEEEEEEE--TTTHHHHHHHHHHTT-S-HHHHHHHHTT---EEEEEE-GGGTHHHHHHHHT--TTSSTT--S-HHHHHHHHHHHHHHHHS-HHHHHHHHHHTTTTS--

Radius of gyration: 18.27 Å; chains: 1; bounding box: 32×34×57 Å

pLDDT: mean 81.37, std 15.38, range [38.69, 97.88]

Sequence (161 aa):
MITWTPPQPLTAYHTAFRQKGVYIIGGRYNLNLSVTPGFGDNDYLGRNWPDNFKPYYVGISESLSSGVRGRLSRHSRQRGNMKISQRIRKNEPLFFIAAYGNDLAPYEALFLCLKTDVQFSDNIRSEMERSSKREYEKVRANMTQFERNYYDNLDHDGRDG